Protein AF-A9M4P5-F1 (afdb_monomer_lite)

Sequence (101 aa):
MIDKKVTKKVFDDTRVREKVEQNFHSTVYRSFSEFLDDQLTKAVNENATRNRQGEWVERSTLDRARILERKIHAQRRLERHHDEGGTMVEFLNSDKSQTFH

Secondary structure (DSSP, 8-state):
---TTHHHHSSS-HHHHHHHHHTEE-SS-SSHHHHHHHHHHHHS-SSEEE-TTS-EEEPPHHHHHHHHHHHHHHHHHHHHHHHTT--EE---STT------

Radius of gyration: 16.46 Å; chains: 1; bounding box: 38×30×35 Å

Structure (mmCIF, N/CA/C/O backbone):
data_AF-A9M4P5-F1
#
_entry.id   AF-A9M4P5-F1
#
loop_
_atom_site.group_PDB
_atom_site.id
_atom_site.type_symbol
_atom_site.label_atom_id
_atom_site.label_alt_id
_atom_site.label_comp_id
_atom_site.label_asym_id
_atom_site.label_entity_id
_atom_site.label_seq_id
_atom_site.pdbx_PDB_ins_code
_atom_site.Cartn_x
_atom_site.Cartn_y
_atom_site.Cartn_z
_atom_site.occupancy
_atom_site.B_iso_or_equiv
_atom_site.auth_seq_id
_atom_site.auth_comp_id
_atom_site.auth_asym_id
_atom_site.auth_atom_id
_atom_site.pdbx_PDB_model_num
ATOM 1 N N . MET A 1 1 ? -16.224 7.262 -11.312 1.00 39.47 1 MET A N 1
ATOM 2 C CA . MET A 1 1 ? -14.931 7.980 -11.373 1.00 39.47 1 MET A CA 1
ATOM 3 C C . MET A 1 1 ? -14.788 8.763 -10.083 1.00 39.47 1 MET A C 1
ATOM 5 O O . MET A 1 1 ? -15.500 9.736 -9.912 1.00 39.47 1 MET A O 1
ATOM 9 N N . ILE A 1 2 ? -13.967 8.292 -9.143 1.00 41.25 2 ILE A N 1
ATOM 10 C CA . ILE A 1 2 ? -13.707 9.027 -7.899 1.00 41.25 2 ILE A CA 1
ATOM 11 C C . ILE A 1 2 ? -12.645 10.083 -8.215 1.00 41.25 2 ILE A C 1
ATOM 13 O O . ILE A 1 2 ? -11.559 9.756 -8.702 1.00 41.25 2 ILE A O 1
ATOM 17 N N . ASP A 1 3 ? -12.994 11.350 -8.008 1.00 36.22 3 ASP A N 1
ATOM 18 C CA . ASP A 1 3 ? -12.148 12.496 -8.313 1.00 36.22 3 ASP A CA 1
ATOM 19 C C . ASP A 1 3 ? -10.860 12.475 -7.484 1.00 36.22 3 ASP A C 1
ATOM 21 O O . ASP A 1 3 ? -10.853 12.733 -6.280 1.00 36.22 3 ASP A O 1
ATOM 25 N N . LYS A 1 4 ? -9.727 12.261 -8.164 1.00 42.75 4 LYS A N 1
ATOM 26 C CA . LYS A 1 4 ? -8.363 12.291 -7.597 1.00 42.75 4 LYS A CA 1
ATOM 27 C C . LYS A 1 4 ? -7.991 13.625 -6.922 1.00 42.75 4 LYS A C 1
ATOM 29 O O . LYS A 1 4 ? -6.934 13.727 -6.307 1.00 42.75 4 LYS A O 1
ATOM 34 N N . LYS A 1 5 ? -8.822 14.666 -7.062 1.00 38.59 5 LYS A N 1
ATOM 35 C CA . LYS A 1 5 ? -8.642 15.973 -6.411 1.00 38.59 5 LYS A CA 1
ATOM 36 C C . LYS A 1 5 ? -9.203 16.020 -4.989 1.00 38.59 5 LYS A C 1
ATOM 38 O O . LYS A 1 5 ? -8.683 16.785 -4.181 1.00 38.59 5 LYS A O 1
ATOM 43 N N . VAL A 1 6 ? -10.213 15.210 -4.668 1.00 43.41 6 VAL A N 1
ATOM 44 C CA . VAL A 1 6 ? -10.863 15.237 -3.347 1.00 43.41 6 VAL A CA 1
ATOM 45 C C . VAL A 1 6 ? -9.981 14.555 -2.302 1.00 43.41 6 VAL A C 1
ATOM 47 O O . VAL A 1 6 ? -9.792 15.083 -1.212 1.00 43.41 6 VAL A O 1
ATOM 50 N N . THR A 1 7 ? -9.304 13.467 -2.667 1.00 43.56 7 THR A N 1
ATOM 51 C CA . THR A 1 7 ? -8.405 12.728 -1.767 1.00 43.56 7 THR A CA 1
ATOM 52 C C . THR A 1 7 ? -7.120 13.467 -1.400 1.00 43.56 7 THR A C 1
ATOM 54 O O . THR A 1 7 ? -6.481 13.091 -0.428 1.00 43.56 7 THR A O 1
ATOM 57 N N . LYS A 1 8 ? -6.723 14.522 -2.128 1.00 40.44 8 LYS A N 1
ATOM 58 C CA . LYS A 1 8 ? -5.476 15.257 -1.843 1.00 40.44 8 LYS A CA 1
ATOM 59 C C . LYS A 1 8 ? -5.679 16.542 -1.031 1.00 40.44 8 LYS A C 1
ATOM 61 O O . LYS A 1 8 ? -4.755 16.962 -0.352 1.00 40.44 8 LYS A O 1
ATOM 66 N N . LYS A 1 9 ? -6.867 17.160 -1.081 1.00 41.03 9 LYS A N 1
ATOM 67 C CA . LYS A 1 9 ? -7.155 18.422 -0.368 1.00 41.03 9 LYS A CA 1
ATOM 68 C C . LYS A 1 9 ? -7.672 18.245 1.062 1.00 41.03 9 LYS A C 1
ATOM 70 O O . LYS A 1 9 ? -7.584 19.188 1.833 1.00 41.03 9 LYS A O 1
ATOM 75 N N . VAL A 1 10 ? -8.190 17.071 1.423 1.00 48.44 10 VAL A N 1
ATOM 76 C CA . VAL A 1 10 ? -8.723 16.815 2.777 1.00 48.44 10 VAL A CA 1
ATOM 77 C C . VAL A 1 10 ? -7.608 16.553 3.809 1.00 48.44 10 VAL A C 1
ATOM 79 O O . VAL A 1 10 ? -7.836 16.705 5.001 1.00 48.44 10 VAL A O 1
ATOM 82 N N . PHE A 1 11 ? -6.386 16.226 3.369 1.00 49.16 11 PHE A N 1
ATOM 83 C CA . PHE A 1 11 ? -5.292 15.763 4.243 1.00 49.16 11 PHE A CA 1
ATOM 84 C C . PHE A 1 11 ? -4.091 16.715 4.358 1.00 49.16 11 PHE A C 1
ATOM 86 O O . PHE A 1 11 ? -3.107 16.361 5.001 1.00 49.16 11 PHE A O 1
ATOM 93 N N . ASP A 1 12 ? -4.155 17.906 3.755 1.00 49.31 12 ASP A N 1
ATOM 94 C CA . ASP A 1 12 ? -3.112 18.943 3.905 1.00 49.31 12 ASP A CA 1
ATOM 95 C C . ASP A 1 12 ? -3.295 19.771 5.193 1.00 49.31 12 ASP A C 1
ATOM 97 O O . ASP A 1 12 ? -2.489 20.635 5.523 1.00 49.31 12 ASP A O 1
ATOM 101 N N . ASP A 1 13 ? -4.372 19.503 5.936 1.00 56.78 13 ASP A N 1
ATOM 102 C CA . ASP A 1 13 ? -4.630 20.092 7.242 1.00 56.78 13 ASP A CA 1
ATOM 103 C C . ASP A 1 13 ? -4.052 19.154 8.311 1.00 56.78 13 ASP A C 1
ATOM 105 O O . ASP A 1 13 ? -4.630 18.113 8.640 1.00 56.78 13 ASP A O 1
ATOM 109 N N . THR A 1 14 ? -2.864 19.486 8.824 1.00 63.31 14 THR A N 1
ATOM 110 C CA . THR A 1 14 ? -2.097 18.676 9.792 1.00 63.31 14 THR A CA 1
ATOM 111 C C . THR A 1 14 ? -2.952 18.244 10.984 1.00 63.31 14 THR A C 1
ATOM 113 O O . THR A 1 14 ? -2.830 17.120 11.463 1.00 63.31 14 THR A O 1
ATOM 116 N N . ARG A 1 15 ? -3.902 19.094 11.394 1.00 63.69 15 ARG A N 1
ATOM 117 C CA . ARG A 1 15 ? -4.864 18.816 12.470 1.00 63.69 15 ARG A CA 1
ATOM 118 C C . ARG A 1 15 ? -5.861 17.708 12.143 1.00 63.69 15 ARG A C 1
ATOM 120 O O . ARG A 1 15 ? -6.263 16.973 13.041 1.00 63.69 15 ARG A O 1
ATOM 127 N N . VAL A 1 16 ? -6.302 17.595 10.891 1.00 65.75 16 VAL A N 1
ATOM 128 C CA . VAL A 1 16 ? -7.209 16.517 10.463 1.00 65.75 16 VAL A CA 1
ATOM 129 C C . VAL A 1 16 ? -6.453 15.198 10.459 1.00 65.75 16 VAL A C 1
ATOM 131 O O . VAL A 1 16 ? -6.965 14.202 10.960 1.00 65.75 16 VAL A O 1
ATOM 134 N N . ARG A 1 17 ? -5.209 15.206 9.973 1.00 68.00 17 ARG A N 1
ATOM 135 C CA . ARG A 1 17 ? -4.351 14.022 9.993 1.00 68.00 17 ARG A CA 1
ATOM 136 C C . ARG A 1 17 ? -4.067 13.540 11.417 1.00 68.00 17 ARG A C 1
ATOM 138 O O . ARG A 1 17 ? -4.261 12.361 11.682 1.00 68.00 17 ARG A O 1
ATOM 145 N N . GLU A 1 18 ? -3.690 14.435 12.328 1.00 72.38 18 GLU A N 1
ATOM 146 C CA . GLU A 1 18 ? -3.443 14.096 13.739 1.00 72.38 18 GLU A CA 1
ATOM 147 C C . GLU A 1 18 ? -4.681 13.496 14.415 1.00 72.38 18 GLU A C 1
ATOM 149 O O . GLU A 1 18 ? -4.581 12.486 15.106 1.00 72.38 18 GLU A O 1
ATOM 154 N N . LYS A 1 19 ? -5.868 14.071 14.180 1.00 72.44 19 LYS A N 1
ATOM 155 C CA . LYS A 1 19 ? -7.124 13.532 14.723 1.00 72.44 19 LYS A CA 1
ATOM 156 C C . LYS A 1 19 ? -7.462 12.152 14.160 1.00 72.44 19 LYS A C 1
ATOM 158 O O . LYS A 1 19 ? -7.899 11.283 14.905 1.00 72.44 19 LYS A O 1
ATOM 163 N N . VAL A 1 20 ? -7.268 11.947 12.857 1.00 75.06 20 VAL A N 1
ATOM 164 C CA . VAL A 1 20 ? -7.507 10.643 12.222 1.00 75.06 20 VAL A CA 1
ATOM 165 C C . VAL A 1 20 ? -6.512 9.604 12.735 1.00 75.06 20 VAL A C 1
ATOM 167 O O . VAL A 1 20 ? -6.919 8.485 13.011 1.00 75.06 20 VAL A O 1
ATOM 170 N N . GLU A 1 21 ? -5.241 9.966 12.924 1.00 79.50 21 GLU A N 1
ATOM 171 C CA . GLU A 1 21 ? -4.232 9.074 13.508 1.00 79.50 21 GLU A CA 1
ATOM 172 C C . GLU A 1 21 ? -4.562 8.700 14.963 1.00 79.50 21 GLU A C 1
ATOM 174 O O . GLU A 1 21 ? -4.419 7.535 15.327 1.00 79.50 21 GLU A O 1
ATOM 179 N N . GLN A 1 22 ? -5.047 9.646 15.777 1.00 79.19 22 GLN A N 1
ATOM 180 C CA . GLN A 1 22 ? -5.442 9.395 17.173 1.00 79.19 22 GLN A CA 1
ATOM 181 C C . GLN A 1 22 ? -6.676 8.497 17.303 1.00 79.19 22 GLN A C 1
ATOM 183 O O . GLN A 1 22 ? -6.732 7.672 18.212 1.00 79.19 22 GLN A O 1
ATOM 188 N N . ASN A 1 23 ? -7.641 8.644 16.395 1.00 76.75 23 ASN A N 1
ATOM 189 C CA . ASN A 1 23 ? -8.909 7.911 16.433 1.00 76.75 23 ASN A CA 1
ATOM 190 C C . ASN A 1 23 ? -8.902 6.671 15.528 1.00 76.75 23 ASN A C 1
ATOM 192 O O . ASN A 1 23 ? -9.949 6.072 15.292 1.00 76.75 23 ASN A O 1
ATOM 196 N N . PHE A 1 24 ? -7.746 6.296 14.977 1.00 82.56 24 PHE A N 1
ATOM 197 C CA . PHE A 1 24 ? -7.621 5.111 14.143 1.00 82.56 24 PHE A CA 1
ATOM 198 C C . PHE A 1 24 ? -7.605 3.854 15.012 1.00 82.56 24 PHE A C 1
ATOM 200 O O . PHE A 1 24 ? -6.638 3.580 15.726 1.00 82.56 24 PHE A O 1
ATOM 207 N N . HIS A 1 25 ? -8.656 3.048 14.895 1.00 80.00 25 HIS A N 1
ATOM 208 C CA . HIS A 1 25 ? -8.752 1.755 15.559 1.00 80.00 25 HIS A CA 1
ATOM 209 C C . HIS A 1 25 ? -8.871 0.638 14.530 1.00 80.00 25 HIS A C 1
ATOM 211 O O . HIS A 1 25 ? -9.792 0.624 13.720 1.00 80.00 25 HIS A O 1
ATOM 217 N N . SER A 1 26 ? -7.933 -0.304 14.574 1.00 84.25 26 SER A N 1
ATOM 218 C CA . SER A 1 26 ? -7.907 -1.471 13.702 1.00 84.25 26 SER A CA 1
ATOM 219 C C . SER A 1 26 ? -7.386 -2.681 14.469 1.00 84.25 26 SER A C 1
ATOM 221 O O . SER A 1 26 ? -6.457 -2.568 15.267 1.00 84.25 26 SER A O 1
ATOM 223 N N . THR A 1 27 ? -7.975 -3.847 14.213 1.00 87.19 27 THR A N 1
ATOM 224 C CA . THR A 1 27 ? -7.483 -5.145 14.705 1.00 87.19 27 THR A CA 1
ATOM 225 C C . THR A 1 27 ? -6.321 -5.678 13.865 1.00 87.19 27 THR A C 1
ATOM 227 O O . THR A 1 27 ? -5.536 -6.500 14.336 1.00 87.19 27 THR A O 1
ATOM 230 N N . VAL A 1 28 ? -6.197 -5.194 12.624 1.00 89.38 28 VAL A N 1
ATOM 231 C CA . VAL A 1 28 ? -5.238 -5.681 11.622 1.00 89.38 28 VAL A CA 1
ATOM 232 C C . VAL A 1 28 ? -4.030 -4.754 11.494 1.00 89.38 28 VAL A C 1
ATOM 234 O O . VAL A 1 28 ? -2.905 -5.234 11.356 1.00 89.38 28 VAL A O 1
ATOM 237 N N . TYR A 1 29 ? -4.250 -3.440 11.546 1.00 89.06 29 TYR A N 1
ATOM 238 C CA . TYR A 1 29 ? -3.221 -2.419 11.365 1.00 89.06 29 TYR A CA 1
ATOM 239 C C . TYR A 1 29 ? -2.790 -1.830 12.703 1.00 89.06 29 TYR A C 1
ATOM 241 O O . TYR A 1 29 ? -3.623 -1.433 13.513 1.00 89.06 29 TYR A O 1
ATOM 249 N N . ARG A 1 30 ? -1.478 -1.697 12.915 1.00 88.62 30 ARG A N 1
ATOM 250 C CA . ARG A 1 30 ? -0.923 -1.102 14.143 1.00 88.62 30 ARG A CA 1
ATOM 251 C C . ARG A 1 30 ? -1.050 0.416 14.169 1.00 88.62 30 ARG A C 1
ATOM 253 O O . ARG A 1 30 ? -0.965 1.019 15.233 1.00 88.62 30 ARG A O 1
ATOM 260 N N . SER A 1 31 ? -1.170 1.035 12.998 1.00 87.56 31 SER A N 1
ATOM 261 C CA . SER A 1 31 ? -1.299 2.482 12.850 1.00 87.56 31 SER A CA 1
ATOM 262 C C . SER A 1 31 ? -2.008 2.845 11.550 1.00 87.56 31 SER A C 1
ATOM 264 O O . SER A 1 31 ? -2.006 2.069 10.591 1.00 87.56 31 SER A O 1
ATOM 266 N N . PHE A 1 32 ? -2.541 4.065 11.491 1.00 85.19 32 PHE A N 1
ATOM 267 C CA . PHE A 1 32 ? -3.131 4.614 10.270 1.00 85.19 32 PHE A CA 1
ATOM 268 C C . PHE A 1 32 ? -2.127 4.670 9.108 1.00 85.19 32 PHE A C 1
ATOM 270 O O . PHE A 1 32 ? -2.487 4.411 7.962 1.00 85.19 32 PHE A O 1
ATOM 277 N N . SER A 1 33 ? -0.851 4.940 9.400 1.00 87.44 33 SER A N 1
ATOM 278 C CA . SER A 1 33 ? 0.221 4.943 8.399 1.00 87.44 33 SER A CA 1
ATOM 279 C C . SER A 1 33 ? 0.394 3.582 7.725 1.00 87.44 33 SER A C 1
ATOM 281 O O . SER A 1 33 ? 0.570 3.528 6.515 1.00 87.44 33 SER A O 1
ATOM 283 N N . GLU A 1 34 ? 0.285 2.483 8.476 1.00 89.25 34 GLU A N 1
ATOM 284 C CA . GLU A 1 34 ? 0.387 1.128 7.916 1.00 89.25 34 GLU A CA 1
ATOM 285 C C . GLU A 1 34 ? -0.781 0.820 6.966 1.00 89.25 34 GLU A C 1
ATOM 287 O O . GLU A 1 34 ? -0.588 0.258 5.888 1.00 89.25 34 GLU A O 1
ATOM 292 N N . PHE A 1 35 ? -1.990 1.253 7.331 1.00 88.31 35 PHE A N 1
ATOM 293 C CA . PHE A 1 35 ? -3.161 1.167 6.459 1.00 88.31 35 PHE A CA 1
ATOM 294 C C . PHE A 1 35 ? -2.975 1.983 5.170 1.00 88.31 35 PHE A C 1
ATOM 296 O O . PHE A 1 35 ? -3.240 1.490 4.070 1.00 88.31 35 PHE A O 1
ATOM 303 N N . LEU A 1 36 ? -2.487 3.222 5.282 1.00 87.50 36 LEU A N 1
ATOM 304 C CA . LEU A 1 36 ? -2.215 4.069 4.121 1.00 87.50 36 LEU A CA 1
ATOM 305 C C . LEU A 1 36 ? -1.118 3.489 3.228 1.00 87.50 36 LEU A C 1
ATOM 307 O O . LEU A 1 36 ? -1.244 3.548 2.005 1.00 87.50 36 LEU A O 1
ATOM 311 N N . ASP A 1 37 ? -0.077 2.899 3.807 1.00 89.56 37 ASP A N 1
ATOM 312 C CA . ASP A 1 37 ? 0.995 2.253 3.053 1.00 89.56 37 ASP A CA 1
ATOM 313 C C . ASP A 1 37 ? 0.472 1.085 2.211 1.00 89.56 37 ASP A C 1
ATOM 315 O O . ASP A 1 37 ? 0.877 0.934 1.055 1.00 89.56 37 ASP A O 1
ATOM 319 N N . ASP A 1 38 ? -0.478 0.299 2.721 1.00 91.00 38 ASP A N 1
ATOM 320 C CA . ASP A 1 38 ? -1.125 -0.767 1.948 1.00 91.00 38 ASP A CA 1
ATOM 321 C C . ASP A 1 38 ? -1.986 -0.214 0.802 1.00 91.00 38 ASP A C 1
ATOM 323 O O . ASP A 1 38 ? -1.922 -0.715 -0.329 1.00 91.00 38 ASP A O 1
ATOM 327 N N . GLN A 1 39 ? -2.731 0.869 1.048 1.00 86.44 39 GLN A N 1
ATOM 328 C CA . GLN A 1 39 ? -3.501 1.563 0.008 1.00 86.44 39 GLN A CA 1
ATOM 329 C C . GLN A 1 39 ? -2.590 2.135 -1.089 1.00 86.44 39 GLN A C 1
ATOM 331 O O . GLN A 1 39 ? -2.855 1.978 -2.286 1.00 86.44 39 GLN A O 1
ATOM 336 N N . LEU A 1 40 ? -1.475 2.757 -0.699 1.00 87.69 40 LEU A N 1
ATOM 337 C CA . LEU A 1 40 ? -0.479 3.295 -1.623 1.00 87.69 40 LEU A CA 1
ATOM 338 C C . LEU A 1 40 ? 0.230 2.182 -2.392 1.00 87.69 40 LEU A C 1
ATOM 340 O O . LEU A 1 40 ? 0.410 2.299 -3.605 1.00 87.69 40 LEU A O 1
ATOM 344 N N . THR A 1 41 ? 0.573 1.080 -1.722 1.00 89.69 41 THR A N 1
ATOM 345 C CA . THR A 1 41 ? 1.217 -0.091 -2.328 1.00 89.69 41 THR A CA 1
ATOM 346 C C . THR A 1 41 ? 0.388 -0.627 -3.487 1.00 89.69 41 THR A C 1
ATOM 348 O O . THR A 1 41 ? 0.940 -0.897 -4.555 1.00 89.69 41 THR A O 1
ATOM 351 N N . LYS A 1 42 ? -0.942 -0.697 -3.348 1.00 88.31 42 LYS A N 1
ATOM 352 C CA . LYS A 1 42 ? -1.838 -1.096 -4.447 1.00 88.31 42 LYS A CA 1
ATOM 353 C C . LYS A 1 42 ? -1.794 -0.152 -5.646 1.00 88.31 42 LYS A C 1
ATOM 355 O O . LYS A 1 42 ? -1.934 -0.611 -6.781 1.00 88.31 42 LYS A O 1
ATOM 360 N N . ALA A 1 43 ? -1.577 1.140 -5.417 1.00 87.12 43 ALA A N 1
ATOM 361 C CA . ALA A 1 43 ? -1.520 2.152 -6.467 1.00 87.12 43 ALA A CA 1
ATOM 362 C C . ALA A 1 43 ? -0.165 2.213 -7.202 1.00 87.12 43 ALA A C 1
ATOM 364 O O . ALA A 1 43 ? -0.079 2.840 -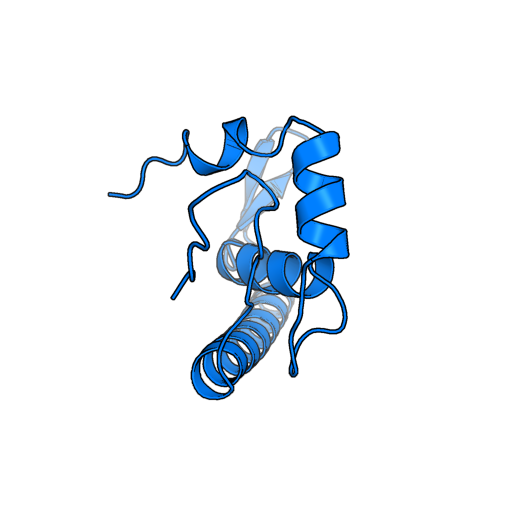8.261 1.00 87.12 43 ALA A O 1
ATOM 365 N N . VAL A 1 44 ? 0.889 1.573 -6.679 1.00 89.56 44 VAL A N 1
ATOM 366 C CA . VAL A 1 44 ? 2.222 1.564 -7.307 1.00 89.56 44 VAL A CA 1
ATOM 367 C C . VAL A 1 44 ? 2.168 0.897 -8.681 1.00 89.56 44 VAL A C 1
ATOM 369 O O . VAL A 1 44 ? 1.637 -0.197 -8.821 1.00 89.56 44 VAL A O 1
ATOM 372 N N . ASN A 1 45 ? 2.769 1.514 -9.698 1.00 90.75 45 ASN A N 1
ATOM 373 C CA . ASN A 1 45 ? 2.963 0.859 -10.990 1.00 90.75 45 ASN A CA 1
ATOM 374 C C . ASN A 1 45 ? 4.073 -0.200 -10.871 1.00 90.75 45 ASN A C 1
ATOM 376 O O . ASN A 1 45 ? 5.220 0.116 -10.537 1.00 90.75 45 ASN A O 1
ATOM 380 N N . GLU A 1 46 ? 3.723 -1.459 -11.126 1.00 92.38 46 GLU A N 1
ATOM 381 C CA . GLU A 1 46 ? 4.655 -2.581 -11.052 1.00 92.38 46 GLU A CA 1
ATOM 382 C C . GLU A 1 46 ? 5.607 -2.590 -12.234 1.00 92.38 46 GLU A C 1
ATOM 384 O O . GLU A 1 46 ? 6.755 -2.967 -12.071 1.00 92.38 46 GLU A O 1
ATOM 389 N N . ASN A 1 47 ? 5.161 -2.166 -13.414 1.00 91.62 47 ASN A N 1
ATOM 390 C CA . ASN A 1 47 ? 5.939 -2.275 -14.643 1.00 91.62 47 ASN A CA 1
ATOM 391 C C . ASN A 1 47 ? 6.913 -1.111 -14.826 1.00 91.62 47 ASN A C 1
ATOM 393 O O . ASN A 1 47 ? 7.945 -1.290 -15.461 1.00 91.62 47 ASN A O 1
ATOM 397 N N . ALA A 1 48 ? 6.614 0.068 -14.278 1.00 92.25 48 ALA A N 1
ATOM 398 C CA . ALA A 1 48 ? 7.422 1.260 -14.507 1.00 92.25 48 ALA A CA 1
ATOM 399 C C . ALA A 1 48 ? 7.554 2.157 -13.269 1.00 92.25 48 ALA A C 1
ATOM 401 O O . ALA A 1 48 ? 6.705 2.178 -12.377 1.00 92.25 48 ALA A O 1
ATOM 402 N N . THR A 1 49 ? 8.628 2.939 -13.231 1.00 93.25 49 THR A N 1
ATOM 403 C CA . THR A 1 49 ? 8.863 3.999 -12.242 1.00 93.25 49 THR A CA 1
ATOM 404 C C . THR A 1 49 ? 9.297 5.281 -12.934 1.00 93.25 49 THR A C 1
ATOM 406 O O . THR A 1 49 ? 9.696 5.243 -14.093 1.00 93.25 49 THR A O 1
ATOM 409 N N . ARG A 1 50 ? 9.237 6.421 -12.242 1.00 92.19 50 ARG A N 1
ATOM 410 C CA . ARG A 1 50 ? 9.841 7.658 -12.746 1.00 92.19 50 ARG A CA 1
ATOM 411 C C . ARG A 1 50 ? 11.307 7.763 -12.337 1.00 92.19 50 ARG A C 1
ATOM 413 O O . ARG A 1 50 ? 11.633 7.491 -11.182 1.00 92.19 50 ARG A O 1
ATOM 420 N N . ASN A 1 51 ? 12.170 8.155 -13.272 1.00 91.00 51 ASN A N 1
ATOM 421 C CA . ASN A 1 51 ? 13.559 8.524 -12.987 1.00 91.00 51 ASN A CA 1
ATOM 422 C C . ASN A 1 51 ? 13.650 9.969 -12.442 1.00 91.00 51 ASN A C 1
ATOM 424 O O . ASN A 1 51 ? 12.635 10.644 -12.251 1.00 91.00 51 ASN A O 1
ATOM 428 N N . ARG A 1 52 ? 14.872 10.462 -12.183 1.00 89.88 52 ARG A N 1
ATOM 429 C CA . ARG A 1 52 ? 15.104 11.824 -11.651 1.00 89.88 52 ARG A CA 1
ATOM 430 C C . ARG A 1 52 ? 14.660 12.932 -12.615 1.00 89.88 52 ARG A C 1
ATOM 432 O O . ARG A 1 52 ? 14.378 14.037 -12.172 1.00 89.88 52 ARG A O 1
ATOM 439 N N . GLN A 1 53 ? 14.583 12.624 -13.904 1.00 91.25 53 GLN A N 1
ATOM 440 C CA . GLN A 1 53 ? 14.143 13.507 -14.982 1.00 91.25 53 GLN A CA 1
ATOM 441 C C . GLN A 1 53 ? 12.617 13.454 -15.189 1.00 91.25 53 GLN A C 1
ATOM 443 O O . GLN A 1 53 ? 12.069 14.219 -15.977 1.00 91.25 53 GLN A O 1
ATOM 448 N N . GLY A 1 54 ? 11.912 12.586 -14.454 1.00 90.81 54 GLY A N 1
ATOM 449 C CA . GLY A 1 54 ? 10.462 12.425 -14.533 1.00 90.81 54 GLY A CA 1
ATOM 450 C C . GLY A 1 54 ? 9.982 11.490 -15.645 1.00 90.81 54 GLY A C 1
ATOM 451 O O . GLY A 1 54 ? 8.771 11.355 -15.832 1.00 90.81 54 GLY A O 1
ATOM 452 N N . GLU A 1 55 ? 10.895 10.824 -16.348 1.00 93.62 55 GLU A N 1
ATOM 453 C CA . GLU A 1 55 ? 10.590 9.881 -17.424 1.00 93.62 55 GLU A CA 1
ATOM 454 C C . GLU A 1 55 ? 10.210 8.516 -16.854 1.00 93.62 55 GLU A C 1
ATOM 456 O O . GLU A 1 55 ? 10.748 8.082 -15.832 1.00 93.62 55 GLU A O 1
ATOM 461 N N . TRP A 1 56 ? 9.293 7.821 -17.528 1.00 92.50 56 TRP A N 1
ATOM 462 C CA . TRP A 1 56 ? 8.942 6.451 -17.174 1.00 92.50 56 TRP A CA 1
ATOM 463 C C . TRP A 1 56 ? 10.021 5.487 -17.656 1.00 92.50 56 TRP A C 1
ATOM 465 O O . TRP A 1 56 ? 10.299 5.405 -18.847 1.00 92.50 56 TRP A O 1
ATOM 475 N N . VAL A 1 57 ? 10.585 4.731 -16.723 1.00 94.56 57 VAL A N 1
ATOM 476 C CA . VAL A 1 57 ? 11.546 3.661 -16.987 1.00 94.56 57 VAL A CA 1
ATOM 477 C C . VAL A 1 57 ? 10.958 2.330 -16.545 1.00 94.56 57 VAL A C 1
ATOM 479 O O . VAL A 1 57 ? 10.292 2.252 -15.506 1.00 94.56 57 VAL A O 1
ATOM 482 N N . GLU A 1 58 ? 11.181 1.291 -17.344 1.00 95.62 58 GLU A N 1
ATOM 483 C CA . GLU A 1 58 ? 10.708 -0.055 -17.033 1.00 95.62 58 GLU A CA 1
ATOM 484 C C . GLU A 1 58 ? 11.447 -0.618 -15.812 1.00 95.62 58 GLU A C 1
ATOM 486 O O . GLU A 1 58 ? 12.644 -0.391 -15.613 1.00 95.62 58 GLU A O 1
ATOM 491 N N . ARG A 1 59 ? 10.719 -1.338 -14.961 1.00 94.25 59 ARG A N 1
ATOM 492 C CA . ARG A 1 59 ? 11.290 -2.044 -13.816 1.00 94.25 59 ARG A CA 1
ATOM 493 C C . ARG A 1 59 ? 11.836 -3.401 -14.238 1.00 94.25 59 ARG A C 1
ATOM 495 O O . ARG A 1 59 ? 11.276 -4.070 -15.103 1.00 94.25 59 ARG A O 1
ATOM 502 N N . SER A 1 60 ? 12.880 -3.854 -13.547 1.00 95.94 60 SER A N 1
ATOM 503 C CA . SER A 1 60 ? 13.389 -5.214 -13.722 1.00 95.94 60 SER A CA 1
ATOM 504 C C . SER A 1 60 ? 12.323 -6.260 -13.362 1.00 95.94 60 SER A C 1
ATOM 506 O O . SER A 1 60 ? 11.457 -6.014 -12.519 1.00 95.94 60 SER A O 1
ATOM 508 N N . THR A 1 61 ? 12.407 -7.461 -13.941 1.00 95.88 61 THR A N 1
ATOM 509 C CA . THR A 1 61 ? 11.508 -8.582 -13.605 1.00 95.88 61 THR A CA 1
ATOM 510 C C . THR A 1 61 ? 11.501 -8.893 -12.106 1.00 95.88 61 THR A C 1
ATOM 512 O O . THR A 1 61 ? 10.447 -9.170 -11.536 1.00 95.88 61 THR A O 1
ATOM 515 N N . LEU A 1 62 ? 12.660 -8.794 -11.447 1.00 96.56 62 LEU A N 1
ATOM 516 C CA . LEU A 1 62 ? 12.776 -9.018 -10.007 1.00 96.56 62 LEU A CA 1
ATOM 517 C C . LEU A 1 62 ? 12.035 -7.941 -9.201 1.00 96.56 62 LEU A C 1
ATOM 519 O O . LEU A 1 62 ? 11.320 -8.261 -8.252 1.00 96.56 62 LEU A O 1
ATOM 523 N N . ASP A 1 63 ? 12.166 -6.672 -9.585 1.00 94.06 63 ASP A N 1
ATOM 524 C CA . ASP A 1 63 ? 11.464 -5.578 -8.909 1.00 94.06 63 ASP A CA 1
ATOM 525 C C . ASP A 1 63 ? 9.954 -5.656 -9.132 1.00 94.06 63 ASP A C 1
ATOM 527 O O 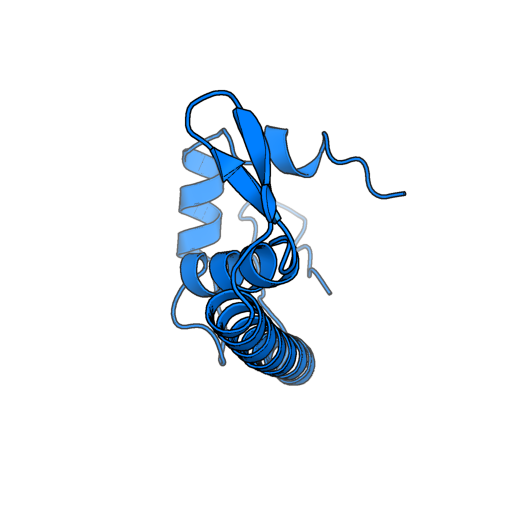. ASP A 1 63 ? 9.183 -5.448 -8.195 1.00 94.06 63 ASP A O 1
ATOM 531 N N . ARG A 1 64 ? 9.528 -6.021 -10.346 1.00 95.50 64 ARG A N 1
ATOM 532 C CA . ARG A 1 64 ? 8.123 -6.300 -10.673 1.00 95.50 64 ARG A CA 1
ATOM 533 C C . ARG A 1 64 ? 7.554 -7.377 -9.752 1.00 95.50 64 ARG A C 1
ATOM 535 O O . ARG A 1 64 ? 6.520 -7.152 -9.126 1.00 95.50 64 ARG A O 1
ATOM 542 N N . ALA A 1 65 ? 8.251 -8.508 -9.620 1.00 96.31 65 ALA A N 1
ATOM 543 C CA . ALA A 1 65 ? 7.830 -9.618 -8.766 1.00 96.31 65 ALA A CA 1
ATOM 544 C C . ALA A 1 65 ? 7.684 -9.194 -7.295 1.00 96.31 65 ALA A C 1
ATOM 546 O O . ALA A 1 65 ? 6.657 -9.466 -6.677 1.00 96.31 65 ALA A O 1
ATOM 547 N N . ARG A 1 66 ? 8.656 -8.444 -6.759 1.00 95.94 66 ARG A N 1
ATOM 548 C CA . ARG A 1 66 ? 8.601 -7.920 -5.382 1.00 95.94 66 ARG A CA 1
ATOM 549 C C . ARG A 1 66 ? 7.422 -6.975 -5.155 1.00 95.94 66 ARG A C 1
ATOM 551 O O . ARG A 1 66 ? 6.812 -7.001 -4.089 1.00 95.94 66 ARG A O 1
ATOM 558 N N . ILE A 1 67 ? 7.098 -6.116 -6.122 1.00 94.00 67 ILE A N 1
ATOM 559 C CA . ILE A 1 67 ? 5.950 -5.205 -5.998 1.00 94.00 67 ILE A CA 1
ATOM 560 C C . ILE A 1 67 ? 4.641 -5.996 -6.040 1.00 94.00 67 ILE A C 1
ATOM 562 O O . ILE A 1 67 ? 3.761 -5.738 -5.223 1.00 94.00 67 ILE A O 1
ATOM 566 N N . LEU A 1 68 ? 4.522 -6.971 -6.943 1.00 95.56 68 LEU A N 1
ATOM 567 C CA . LEU A 1 68 ? 3.339 -7.829 -7.031 1.00 95.56 68 LEU A CA 1
ATOM 568 C C . LEU A 1 68 ? 3.105 -8.608 -5.732 1.00 95.56 68 LEU A C 1
ATOM 570 O O . LEU A 1 68 ? 1.988 -8.619 -5.221 1.00 95.56 68 LEU A O 1
ATOM 574 N N . GLU A 1 69 ? 4.156 -9.189 -5.155 1.00 97.06 69 GLU A N 1
ATOM 575 C CA . GLU A 1 69 ? 4.088 -9.862 -3.855 1.00 97.06 69 GLU A CA 1
ATOM 576 C C . GLU A 1 69 ? 3.572 -8.913 -2.763 1.00 97.06 69 GLU A C 1
ATOM 578 O O . GLU A 1 69 ? 2.603 -9.221 -2.064 1.00 97.06 69 GLU A O 1
ATOM 583 N N . ARG A 1 70 ? 4.144 -7.705 -2.668 1.00 95.06 70 ARG A N 1
ATOM 584 C CA . ARG A 1 70 ? 3.688 -6.682 -1.712 1.00 95.06 70 ARG A CA 1
ATOM 585 C C . ARG A 1 70 ? 2.223 -6.308 -1.918 1.00 95.06 70 ARG A C 1
ATOM 587 O O . ARG A 1 70 ? 1.496 -6.189 -0.937 1.00 95.06 70 ARG A O 1
ATOM 594 N N . LYS A 1 71 ? 1.772 -6.167 -3.167 1.00 96.06 71 LYS A N 1
ATOM 595 C CA . LYS A 1 71 ? 0.366 -5.880 -3.482 1.00 96.06 71 LYS A CA 1
ATOM 596 C C . LYS A 1 71 ? -0.570 -6.995 -3.042 1.00 96.06 71 LYS A C 1
ATOM 598 O O . LYS A 1 71 ? -1.633 -6.696 -2.510 1.00 96.06 71 LYS A O 1
ATOM 603 N N . ILE A 1 72 ? -0.182 -8.255 -3.224 1.00 95.69 72 ILE A N 1
ATOM 604 C CA . ILE A 1 72 ? -0.973 -9.405 -2.768 1.00 95.69 72 ILE A CA 1
ATOM 605 C C . ILE A 1 72 ? -1.103 -9.384 -1.242 1.00 95.69 72 ILE A C 1
ATOM 607 O O . ILE A 1 72 ? -2.201 -9.555 -0.715 1.00 95.69 72 ILE A O 1
ATOM 611 N N . HIS A 1 73 ? -0.007 -9.139 -0.519 1.00 95.12 73 HIS A N 1
ATOM 612 C CA . HIS A 1 73 ? -0.052 -9.042 0.941 1.00 95.12 73 HIS A CA 1
ATOM 613 C C . HIS A 1 73 ? -0.892 -7.859 1.431 1.00 95.12 73 HIS A C 1
ATOM 615 O O . HIS A 1 73 ? -1.702 -8.042 2.339 1.00 95.12 73 HIS A O 1
ATOM 621 N N . ALA A 1 74 ? -0.741 -6.688 0.809 1.00 91.81 74 ALA A N 1
ATOM 622 C CA . ALA A 1 74 ? -1.545 -5.508 1.113 1.00 91.81 74 ALA A CA 1
ATOM 623 C C . ALA A 1 74 ? -3.037 -5.768 0.864 1.00 91.81 74 ALA A C 1
ATOM 625 O O . ALA A 1 74 ? -3.868 -5.484 1.719 1.00 91.81 74 ALA A O 1
ATOM 626 N N . GLN A 1 75 ? -3.383 -6.386 -0.271 1.00 92.25 75 GLN A N 1
ATOM 627 C CA . GLN A 1 75 ? -4.764 -6.736 -0.599 1.00 92.25 75 GLN A CA 1
ATOM 628 C C . GLN A 1 75 ? -5.380 -7.661 0.454 1.00 92.25 75 GLN A C 1
ATOM 630 O O . GLN A 1 75 ? -6.465 -7.373 0.945 1.00 92.25 75 GLN A O 1
ATOM 635 N N . ARG A 1 76 ? -4.670 -8.721 0.856 1.00 93.69 76 ARG A N 1
ATOM 636 C CA . ARG A 1 76 ? -5.159 -9.665 1.875 1.00 93.69 76 ARG A CA 1
ATOM 637 C C . ARG A 1 76 ? -5.366 -9.012 3.240 1.00 93.69 76 ARG A C 1
ATOM 639 O O . ARG A 1 76 ? -6.297 -9.374 3.952 1.00 93.69 76 ARG A O 1
ATOM 646 N N . ARG A 1 77 ? -4.483 -8.087 3.638 1.00 91.25 77 ARG A N 1
ATOM 647 C CA . ARG A 1 77 ? -4.646 -7.343 4.897 1.00 91.25 77 ARG A CA 1
ATOM 648 C C . ARG A 1 77 ? -5.827 -6.389 4.836 1.00 91.25 77 ARG A C 1
ATOM 650 O O . ARG A 1 77 ? -6.575 -6.332 5.801 1.00 91.25 77 ARG A O 1
ATOM 657 N N . LEU A 1 78 ? -6.021 -5.705 3.712 1.00 88.81 78 LEU A N 1
ATOM 658 C CA . LEU A 1 78 ? -7.176 -4.836 3.511 1.00 88.81 78 LEU A CA 1
ATOM 659 C C . LEU A 1 78 ? -8.481 -5.632 3.544 1.00 88.81 78 LEU A C 1
ATOM 661 O O . LEU A 1 78 ? -9.393 -5.245 4.258 1.00 88.81 78 LEU A O 1
ATOM 665 N N . GLU A 1 79 ? -8.557 -6.762 2.840 1.00 89.81 79 GLU A N 1
ATOM 666 C CA . GLU A 1 79 ? -9.722 -7.659 2.880 1.00 89.81 79 GLU A CA 1
ATOM 667 C C . GLU A 1 79 ? -10.029 -8.107 4.308 1.00 89.81 79 GLU A C 1
ATOM 669 O O . GLU A 1 79 ? -11.132 -7.881 4.794 1.00 89.81 79 GLU A O 1
ATOM 674 N N . ARG A 1 80 ? -9.023 -8.613 5.031 1.00 89.94 80 ARG A N 1
ATOM 675 C CA . ARG A 1 80 ? -9.178 -8.976 6.444 1.00 89.94 80 ARG A CA 1
ATOM 676 C C . ARG A 1 80 ? -9.628 -7.796 7.298 1.00 89.94 80 ARG A C 1
ATOM 678 O O . ARG A 1 80 ? -10.447 -7.962 8.189 1.00 89.94 80 ARG A O 1
ATOM 685 N N . HIS A 1 81 ? -9.084 -6.612 7.043 1.00 87.38 81 HIS A N 1
ATOM 686 C CA . HIS A 1 81 ? -9.472 -5.413 7.761 1.00 87.38 81 HIS A CA 1
ATOM 687 C C . HIS A 1 81 ? -10.948 -5.078 7.531 1.00 87.38 81 HIS A C 1
ATOM 689 O O . HIS A 1 81 ? -11.627 -4.760 8.498 1.00 87.38 81 HIS A O 1
ATOM 695 N N . HIS A 1 82 ? -11.459 -5.203 6.302 1.00 82.81 82 HIS A N 1
ATOM 696 C CA . HIS A 1 82 ? -12.889 -5.051 6.020 1.00 82.81 82 HIS A CA 1
ATOM 697 C C . HIS A 1 82 ? -13.728 -6.145 6.702 1.00 82.81 82 HIS A C 1
ATOM 699 O O . HIS A 1 82 ? -14.753 -5.825 7.303 1.00 82.81 82 HIS A O 1
ATOM 705 N N . ASP A 1 83 ? -13.277 -7.402 6.667 1.00 86.44 83 ASP A N 1
ATOM 706 C CA . ASP A 1 83 ? -13.991 -8.544 7.257 1.00 86.44 83 ASP A CA 1
ATOM 707 C C . ASP A 1 83 ? -14.068 -8.473 8.795 1.00 86.44 83 ASP A C 1
ATOM 709 O O . ASP A 1 83 ? -15.076 -8.856 9.388 1.00 86.44 83 ASP A O 1
ATOM 713 N N . GLU A 1 84 ? -13.027 -7.958 9.457 1.00 85.06 84 GLU A N 1
ATOM 714 C CA . GLU A 1 84 ? -12.939 -7.836 10.922 1.00 85.06 84 GLU A CA 1
ATOM 715 C C . GLU A 1 84 ? -13.561 -6.538 11.480 1.00 85.06 84 GLU A C 1
ATOM 717 O O . GLU A 1 84 ? -13.437 -6.253 12.671 1.00 85.06 84 GLU A O 1
ATOM 722 N N . GLY A 1 85 ? -14.265 -5.762 10.648 1.00 71.00 85 GLY A N 1
ATOM 723 C CA . GLY 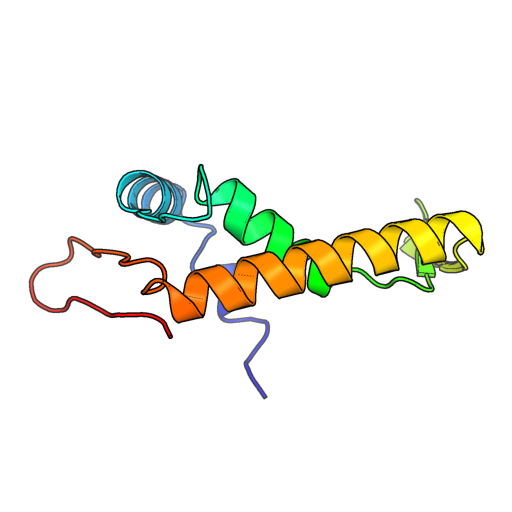A 1 85 ? -15.045 -4.595 11.084 1.00 71.00 85 GLY A CA 1
ATOM 724 C C . GLY A 1 85 ? -14.498 -3.231 10.658 1.00 71.00 85 GLY A C 1
ATOM 725 O O . GLY A 1 85 ? -15.088 -2.208 11.004 1.00 71.00 85 GLY A O 1
ATOM 726 N N . GLY A 1 86 ? -13.426 -3.189 9.866 1.00 72.44 86 GLY A N 1
ATOM 727 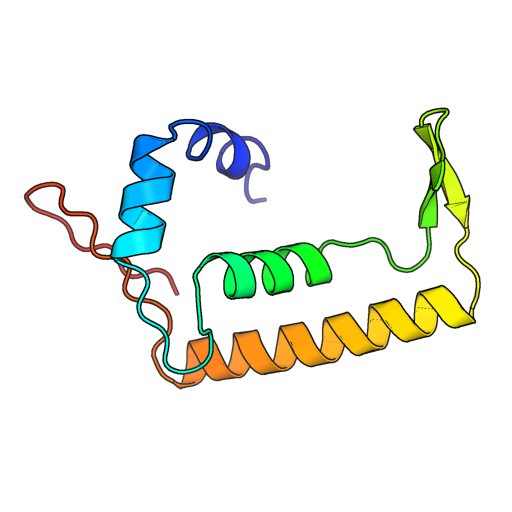C CA . GLY A 1 86 ? -12.859 -1.962 9.310 1.00 72.44 86 GLY A CA 1
ATOM 728 C C . GLY A 1 86 ? -12.231 -1.049 10.362 1.00 72.44 86 GLY A C 1
ATOM 729 O O . GLY A 1 86 ? -11.901 -1.462 11.473 1.00 72.44 86 GLY A O 1
ATOM 730 N N . THR A 1 87 ? -12.004 0.209 9.980 1.00 64.56 87 THR A N 1
ATOM 731 C CA . THR A 1 87 ? -11.577 1.263 10.904 1.00 64.56 87 THR A CA 1
ATOM 732 C C . THR A 1 87 ? -12.794 2.108 11.247 1.00 64.56 87 THR A C 1
ATOM 734 O O . THR A 1 87 ? -13.393 2.712 10.355 1.00 64.56 87 THR A O 1
ATOM 737 N N . MET A 1 88 ? -13.129 2.235 12.531 1.00 56.16 88 MET A N 1
ATOM 738 C CA . MET A 1 88 ? -13.984 3.339 12.966 1.00 56.16 88 MET A CA 1
ATOM 739 C C . MET A 1 88 ? -13.129 4.597 13.066 1.00 56.16 88 MET A C 1
ATOM 741 O O . MET A 1 88 ? -12.263 4.680 13.928 1.00 56.16 88 MET A O 1
ATOM 745 N N . VAL A 1 89 ? -13.364 5.572 12.190 1.00 52.62 89 VAL A N 1
ATOM 746 C CA . VAL A 1 89 ? -12.806 6.917 12.356 1.00 52.62 89 VAL A CA 1
ATOM 747 C C . VAL A 1 89 ? -13.884 7.768 13.016 1.00 52.62 89 VAL A C 1
ATOM 749 O O . VAL A 1 89 ? -14.791 8.275 12.355 1.00 52.62 89 VAL A O 1
ATOM 752 N N . GLU A 1 90 ? -13.819 7.905 14.339 1.00 47.09 90 GLU A N 1
ATOM 753 C CA . GLU A 1 90 ? -14.695 8.827 15.058 1.00 47.09 90 GLU A CA 1
ATOM 754 C C . GLU A 1 90 ? -14.230 10.259 14.793 1.00 47.09 90 GLU A C 1
ATOM 756 O O . GLU A 1 90 ? -13.291 10.768 15.408 1.00 47.09 90 GLU A O 1
ATOM 761 N N . PHE A 1 91 ? -14.869 10.949 13.851 1.00 46.72 91 PHE A N 1
ATOM 762 C CA . PHE A 1 91 ? -14.701 12.392 13.775 1.00 46.72 91 PHE A CA 1
ATOM 763 C C . PHE A 1 91 ? -15.432 13.002 14.966 1.00 46.72 91 PHE A C 1
ATOM 765 O O . PHE A 1 91 ? -16.658 13.072 14.977 1.00 46.72 91 PHE A O 1
ATOM 772 N N . LEU A 1 92 ? -14.675 13.486 15.953 1.00 43.97 92 LEU A N 1
ATOM 773 C CA . LEU A 1 92 ? -15.157 14.418 16.975 1.00 43.97 92 LEU A CA 1
ATOM 774 C C . LEU A 1 92 ? -15.471 15.775 16.320 1.00 43.97 92 LEU A C 1
ATOM 776 O O . LEU A 1 92 ? -14.818 16.785 16.572 1.00 43.97 92 LEU A O 1
ATOM 780 N N . ASN A 1 93 ? -16.450 15.774 15.424 1.00 41.16 93 ASN A N 1
ATOM 781 C CA . ASN A 1 93 ? -17.288 16.913 15.127 1.00 41.16 93 ASN A CA 1
ATOM 782 C C . ASN A 1 93 ? -18.659 16.510 15.652 1.00 41.16 93 ASN A C 1
ATOM 784 O O . ASN A 1 93 ? -19.211 15.494 15.231 1.00 41.16 93 ASN A O 1
ATOM 788 N N . SER A 1 94 ? -19.163 17.289 16.603 1.00 46.16 94 SER A N 1
ATOM 789 C CA . SER A 1 94 ? -20.535 17.215 17.089 1.00 46.16 94 SER A CA 1
ATOM 790 C C . SER A 1 94 ? -21.499 16.846 15.951 1.00 46.16 94 SER A C 1
ATOM 792 O O . SER A 1 94 ? -21.603 17.581 14.967 1.00 46.16 94 SER A O 1
ATOM 794 N N . ASP A 1 95 ? -22.148 15.694 16.124 1.00 43.69 95 ASP A N 1
ATOM 795 C CA . ASP A 1 95 ? -23.343 15.172 15.451 1.00 43.69 95 ASP A CA 1
ATOM 796 C C . ASP A 1 95 ? -23.268 14.103 14.356 1.00 43.69 95 ASP A C 1
ATOM 798 O O . ASP A 1 95 ? -24.334 13.556 14.072 1.00 43.69 95 ASP A O 1
ATOM 802 N N . LYS A 1 96 ? -22.132 13.691 13.767 1.00 42.03 96 LYS A N 1
ATOM 803 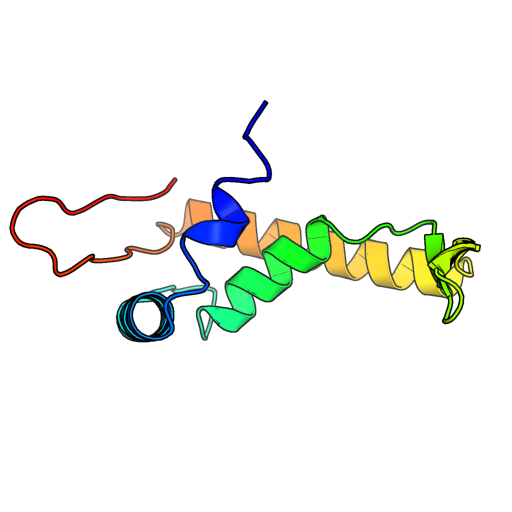C CA . LYS A 1 96 ? -22.178 12.578 12.777 1.00 42.03 96 LYS A CA 1
ATOM 804 C C . LYS A 1 96 ? -20.928 11.695 12.756 1.00 42.03 96 LYS A C 1
ATOM 806 O O . LYS A 1 96 ? -19.948 12.022 12.092 1.00 42.03 96 LYS A O 1
ATOM 811 N N . SER A 1 97 ? -21.007 10.525 13.389 1.00 44.19 97 SER A N 1
ATOM 812 C CA . SER A 1 97 ? -20.101 9.398 13.139 1.00 44.19 97 SER A CA 1
ATOM 813 C C . SER A 1 97 ? -20.279 8.936 11.686 1.00 44.19 97 SER A C 1
ATOM 815 O O . 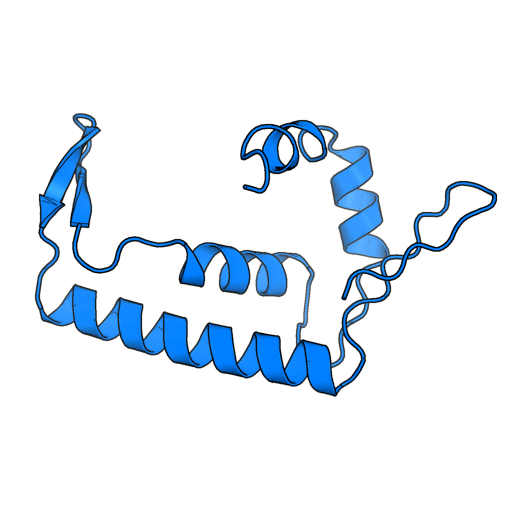SER A 1 97 ? -21.395 8.621 11.275 1.00 44.19 97 SER A O 1
ATOM 817 N N . GLN A 1 98 ? -19.209 8.916 10.887 1.00 48.66 98 GLN A N 1
ATOM 818 C CA . GLN A 1 98 ? -19.221 8.316 9.550 1.00 48.66 98 GLN A CA 1
ATOM 819 C C . GLN A 1 98 ? -18.351 7.062 9.554 1.00 48.66 98 GLN A C 1
ATOM 821 O O . GLN A 1 98 ? -17.153 7.131 9.815 1.00 48.66 98 GLN A O 1
ATOM 826 N N . THR A 1 99 ? -18.964 5.921 9.254 1.00 43.72 99 THR A N 1
ATOM 827 C CA . THR A 1 99 ? -18.271 4.652 9.019 1.00 43.72 99 THR A CA 1
ATOM 828 C C . THR A 1 99 ? -17.829 4.608 7.556 1.00 43.72 99 THR A C 1
ATOM 830 O O . THR A 1 99 ? -18.659 4.786 6.663 1.00 43.72 99 THR A O 1
ATOM 833 N N . PHE A 1 100 ? -16.537 4.394 7.292 1.00 45.19 100 PHE A N 1
ATOM 834 C CA . PHE A 1 100 ? -16.046 4.143 5.934 1.00 45.19 100 PHE A CA 1
ATOM 835 C C . PHE A 1 100 ? -15.975 2.635 5.703 1.00 45.19 100 PHE A C 1
ATOM 837 O O . PHE A 1 100 ? -15.280 1.933 6.438 1.00 45.19 100 PHE A O 1
ATOM 844 N N . HIS A 1 101 ? -16.717 2.163 4.701 1.00 41.22 101 HIS A N 1
ATOM 845 C CA . HIS A 1 101 ? -16.682 0.784 4.215 1.00 41.22 101 HIS A CA 1
ATOM 846 C C . HIS A 1 101 ? -15.778 0.652 2.999 1.00 41.22 101 HIS A C 1
ATOM 848 O O . HIS A 1 101 ? -15.704 1.610 2.192 1.00 41.22 101 HIS A O 1
#

Organism: NCBI:txid452803

Foldseek 3Di:
DPDPVVVPVQPVPVVSVVLQQVQWDFPLDPTPVRLVVLVVLLVDDLQWDQDPVRDTDGDDPVSSVVSVVSNVVSVVSVVVRVVVPHIFRDPPDPDDGDDDD

pLDDT: mean 76.01, std 20.33, range [36.22, 97.06]